Protein AF-A0A952CD03-F1 (afdb_monomer_lite)

pLDDT: mean 89.99, std 9.95, range [58.47, 98.38]

Secondary structure (DSSP, 8-state):
-PPPEEEEEEEESSHHHHHHHHHHHHHHHHH-TTEEEEEEEE-HHHHHSS-GGGT-

Foldseek 3Di:
DDAQAEEEEEWEPDCVTVVVVVVVQVVVCVVPVSYHYYYDYDHPCCVVVDDVVNVD

Structure (mmCIF, N/CA/C/O backbone):
data_AF-A0A952CD03-F1
#
_entry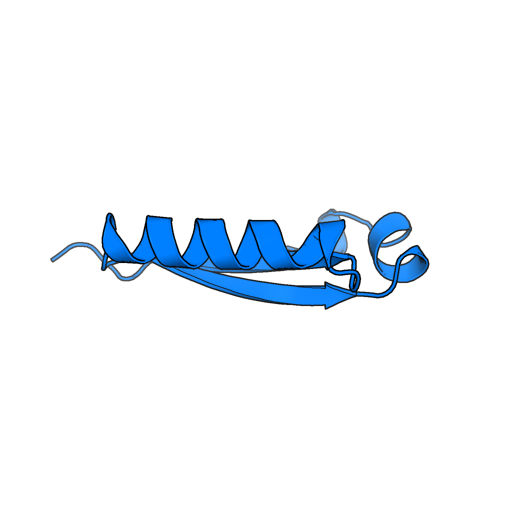.id   AF-A0A952CD03-F1
#
loop_
_atom_site.group_PDB
_atom_site.id
_atom_site.type_symbol
_atom_site.label_atom_id
_atom_site.label_alt_id
_atom_site.label_comp_id
_atom_site.label_asym_id
_atom_site.label_entity_id
_atom_site.label_seq_id
_atom_site.pdbx_PDB_ins_code
_atom_site.Cartn_x
_atom_site.Cartn_y
_atom_site.Cartn_z
_atom_site.occupancy
_atom_site.B_iso_or_equiv
_atom_site.auth_seq_id
_atom_site.auth_comp_id
_atom_site.auth_asym_id
_atom_site.auth_atom_id
_atom_site.pdbx_PDB_model_num
ATOM 1 N N . MET A 1 1 ? -18.637 -9.077 16.749 1.00 65.88 1 MET A N 1
ATOM 2 C CA . MET A 1 1 ? -17.767 -8.080 16.088 1.00 65.88 1 MET A CA 1
ATOM 3 C C . MET A 1 1 ? -17.528 -8.580 14.675 1.00 65.88 1 MET A C 1
ATOM 5 O O . MET A 1 1 ? -17.460 -9.796 14.545 1.00 65.88 1 MET A O 1
ATOM 9 N N . PRO A 1 2 ? -17.512 -7.726 13.639 1.00 76.19 2 PRO A N 1
ATOM 10 C CA . PRO A 1 2 ? -17.194 -8.189 12.291 1.00 76.19 2 PRO A CA 1
ATOM 11 C C . PRO A 1 2 ? -15.794 -8.812 12.275 1.00 76.19 2 PRO A C 1
ATOM 13 O O . PRO A 1 2 ? -14.905 -8.338 12.987 1.00 76.19 2 PRO A O 1
ATOM 16 N N . ASP A 1 3 ? -15.625 -9.879 11.498 1.00 90.06 3 ASP A N 1
ATOM 17 C CA . ASP A 1 3 ? -14.330 -10.529 11.319 1.00 90.06 3 ASP A CA 1
ATOM 18 C C . ASP A 1 3 ? -13.325 -9.565 10.671 1.00 90.06 3 ASP A C 1
ATOM 20 O O . ASP A 1 3 ? -13.694 -8.674 9.902 1.00 90.06 3 ASP A O 1
ATOM 24 N N . LEU A 1 4 ? -12.042 -9.744 10.990 1.00 94.38 4 LEU A N 1
ATOM 25 C CA . LEU A 1 4 ? -10.966 -8.940 10.418 1.00 94.38 4 LEU A CA 1
ATOM 26 C C . LEU A 1 4 ? -10.738 -9.330 8.950 1.00 94.38 4 LEU A C 1
ATOM 28 O O . LEU A 1 4 ? -10.333 -10.456 8.654 1.00 94.38 4 LEU A O 1
ATOM 32 N N . ILE A 1 5 ? -10.939 -8.382 8.039 1.00 96.62 5 ILE A N 1
ATOM 33 C CA . ILE A 1 5 ? -10.726 -8.543 6.599 1.00 96.62 5 ILE A CA 1
ATOM 34 C C . ILE A 1 5 ? -9.328 -8.030 6.253 1.00 96.62 5 ILE A C 1
ATOM 36 O O . ILE A 1 5 ? -9.007 -6.871 6.507 1.00 96.62 5 ILE A O 1
ATOM 40 N N . ARG A 1 6 ? -8.500 -8.880 5.637 1.00 96.00 6 ARG A N 1
ATOM 41 C CA . ARG A 1 6 ? -7.155 -8.509 5.175 1.00 96.00 6 ARG A CA 1
ATOM 42 C C . ARG A 1 6 ? -7.084 -8.504 3.660 1.00 96.00 6 ARG A C 1
ATOM 44 O O . ARG A 1 6 ? -7.314 -9.529 3.025 1.00 96.00 6 ARG A O 1
ATOM 51 N N . LEU A 1 7 ? -6.720 -7.359 3.100 1.00 96.38 7 LEU A N 1
ATOM 52 C CA . LEU A 1 7 ? -6.529 -7.159 1.672 1.00 96.38 7 LEU A CA 1
ATOM 53 C C . LEU A 1 7 ? -5.049 -6.913 1.379 1.00 96.38 7 LEU A C 1
ATOM 55 O O . LEU A 1 7 ? -4.355 -6.185 2.096 1.00 96.38 7 LEU A O 1
ATOM 59 N N . ARG A 1 8 ? -4.570 -7.517 0.294 1.00 94.94 8 ARG A N 1
ATOM 60 C CA . ARG A 1 8 ? -3.221 -7.316 -0.234 1.00 94.94 8 ARG A CA 1
ATOM 61 C C . ARG A 1 8 ? -3.325 -6.770 -1.645 1.00 94.94 8 ARG A C 1
ATOM 63 O O . ARG A 1 8 ? -4.060 -7.311 -2.464 1.00 94.94 8 ARG A O 1
ATOM 70 N N . GLY A 1 9 ? -2.593 -5.698 -1.908 1.00 92.31 9 GLY A N 1
ATOM 71 C CA . GLY A 1 9 ? -2.486 -5.085 -3.223 1.00 92.31 9 GLY A CA 1
ATOM 72 C C . GLY A 1 9 ? -1.039 -4.989 -3.687 1.00 92.31 9 GLY A C 1
ATOM 73 O O . GLY A 1 9 ? -0.100 -4.984 -2.887 1.00 92.31 9 GLY A O 1
ATOM 74 N N . ILE A 1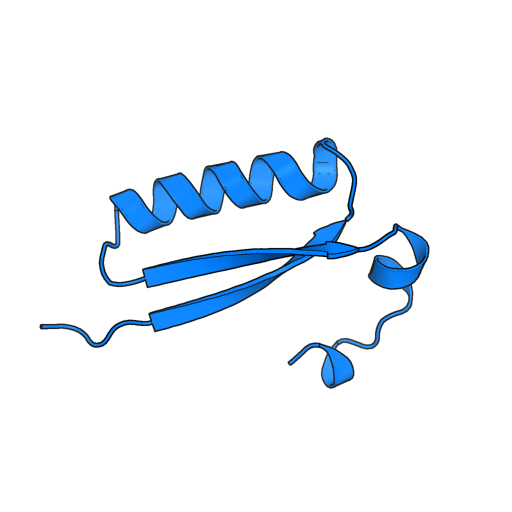 10 ? -0.861 -4.860 -4.998 1.00 92.81 10 ILE A N 1
ATOM 75 C CA . ILE A 1 10 ? 0.415 -4.506 -5.618 1.00 92.81 10 ILE A CA 1
ATOM 76 C C . ILE A 1 10 ? 0.310 -3.121 -6.251 1.00 92.81 10 ILE A C 1
ATOM 78 O O . ILE A 1 10 ? -0.730 -2.747 -6.788 1.00 92.81 10 ILE A O 1
ATOM 82 N N . ALA A 1 11 ? 1.392 -2.356 -6.214 1.00 93.69 11 ALA A N 1
ATOM 83 C CA . ALA A 1 11 ? 1.457 -1.047 -6.843 1.00 93.69 11 ALA A CA 1
ATOM 84 C C . ALA A 1 11 ? 2.805 -0.838 -7.530 1.00 93.69 11 ALA A C 1
ATOM 86 O O . ALA A 1 11 ? 3.845 -1.364 -7.118 1.00 93.69 11 ALA A O 1
ATOM 87 N N . TRP A 1 12 ? 2.794 -0.013 -8.573 1.00 92.38 12 TRP A N 1
ATOM 88 C CA . TRP A 1 12 ? 4.023 0.442 -9.203 1.00 92.38 12 TRP A CA 1
ATOM 89 C C . TRP A 1 12 ? 4.886 1.210 -8.189 1.00 92.38 12 TRP A C 1
ATOM 91 O O . TRP A 1 12 ? 4.417 2.132 -7.519 1.00 92.38 12 TRP A O 1
ATOM 101 N N . ASN A 1 13 ? 6.162 0.832 -8.093 1.00 93.69 13 ASN A N 1
ATOM 102 C CA . ASN A 1 13 ? 7.194 1.426 -7.247 1.00 93.69 13 ASN A CA 1
ATOM 103 C C . ASN A 1 13 ? 7.613 2.815 -7.754 1.00 93.69 13 ASN A C 1
ATOM 105 O O . ASN A 1 13 ? 8.744 3.045 -8.176 1.00 93.69 13 ASN A O 1
ATOM 109 N N . HIS A 1 14 ? 6.661 3.734 -7.745 1.00 94.94 14 HIS A N 1
ATOM 110 C CA . HIS A 1 14 ? 6.815 5.133 -8.091 1.00 94.94 14 HIS A CA 1
ATOM 111 C C . HIS A 1 14 ? 5.821 5.928 -7.241 1.00 94.94 14 HIS A C 1
ATOM 113 O O . HIS A 1 14 ? 4.718 5.451 -6.981 1.00 94.94 14 HIS A O 1
ATOM 119 N N . SER A 1 15 ? 6.163 7.147 -6.822 1.00 94.06 15 SER A N 1
ATOM 120 C CA . SER A 1 15 ? 5.301 7.976 -5.956 1.00 94.06 15 SER A CA 1
ATOM 121 C C . SER A 1 15 ? 3.880 8.127 -6.510 1.00 94.06 15 SER A C 1
ATOM 123 O O . SER A 1 15 ? 2.910 7.857 -5.813 1.00 94.06 15 SER A O 1
ATOM 125 N N . ARG A 1 16 ? 3.759 8.437 -7.807 1.00 92.81 16 ARG A N 1
ATOM 126 C CA . ARG A 1 16 ? 2.470 8.479 -8.525 1.00 92.81 16 ARG A CA 1
ATOM 127 C C . ARG A 1 16 ? 1.637 7.191 -8.420 1.00 92.81 16 ARG A C 1
ATOM 129 O O . ARG A 1 16 ? 0.420 7.284 -8.446 1.00 92.81 16 ARG A O 1
ATOM 136 N N . GLY A 1 17 ? 2.273 6.021 -8.334 1.00 91.38 17 GLY A N 1
ATOM 137 C CA . GLY A 1 17 ? 1.589 4.727 -8.254 1.00 91.38 17 GLY A CA 1
ATOM 138 C C . GLY A 1 17 ? 1.327 4.252 -6.823 1.00 91.38 17 GLY A C 1
ATOM 139 O O . GLY A 1 17 ? 0.291 3.657 -6.563 1.00 91.38 17 GLY A O 1
ATOM 140 N N . PHE A 1 18 ? 2.236 4.521 -5.883 1.00 95.56 18 PHE A N 1
ATOM 141 C CA . PHE A 1 18 ? 2.172 3.969 -4.525 1.00 95.56 18 PHE A CA 1
ATOM 142 C C . PHE A 1 18 ? 1.576 4.928 -3.491 1.00 95.56 18 PHE A C 1
ATOM 144 O O . PHE A 1 18 ? 0.784 4.519 -2.647 1.00 95.56 18 PHE A O 1
ATOM 151 N N . THR A 1 19 ? 1.945 6.210 -3.539 1.00 96.56 19 THR A N 1
ATOM 152 C CA . THR A 1 19 ? 1.501 7.209 -2.557 1.00 96.56 19 THR A CA 1
ATOM 153 C C . THR A 1 19 ? -0.025 7.323 -2.455 1.00 96.56 19 THR A C 1
ATOM 155 O O . THR A 1 19 ? -0.520 7.276 -1.327 1.00 96.56 19 THR A O 1
ATOM 158 N N . PRO A 1 20 ? -0.800 7.420 -3.559 1.00 97.25 20 PRO A N 1
ATOM 159 C CA . PRO A 1 20 ? -2.258 7.470 -3.445 1.00 97.25 20 PRO A CA 1
ATOM 160 C C . PRO A 1 20 ? -2.842 6.185 -2.842 1.00 97.25 20 PRO A C 1
ATOM 162 O O . PRO A 1 20 ? -3.787 6.260 -2.066 1.00 97.25 20 PRO A O 1
ATOM 165 N N . MET A 1 21 ? -2.250 5.020 -3.125 1.00 97.44 21 MET A N 1
ATOM 166 C CA . MET A 1 21 ? -2.732 3.731 -2.613 1.00 97.44 21 MET A CA 1
ATOM 167 C C . MET A 1 21 ? -2.598 3.626 -1.092 1.00 97.44 21 MET A C 1
ATOM 169 O O . MET A 1 21 ? -3.529 3.188 -0.416 1.00 97.44 21 MET A O 1
ATOM 173 N N . VAL A 1 22 ? -1.477 4.096 -0.537 1.00 96.88 22 VAL A N 1
ATOM 174 C CA . VAL A 1 22 ? -1.283 4.162 0.920 1.00 96.88 22 VAL A CA 1
ATOM 175 C C . VAL A 1 22 ? -2.231 5.168 1.565 1.00 96.88 22 VAL A C 1
ATOM 177 O O . VAL A 1 22 ? -2.850 4.845 2.575 1.00 96.88 22 VAL A O 1
ATOM 180 N N . ALA A 1 23 ? -2.386 6.359 0.979 1.00 97.75 23 ALA A N 1
ATOM 181 C CA . ALA A 1 23 ? -3.277 7.385 1.519 1.00 97.75 23 ALA A CA 1
ATOM 182 C C . ALA A 1 23 ? -4.737 6.902 1.573 1.00 97.75 23 ALA A C 1
ATOM 184 O O . ALA A 1 23 ? -5.418 7.072 2.585 1.00 97.75 23 ALA A O 1
ATOM 185 N N . THR A 1 24 ? -5.207 6.242 0.510 1.00 97.56 24 THR A N 1
ATOM 186 C CA . THR A 1 24 ? -6.543 5.641 0.479 1.00 97.56 24 THR A CA 1
ATOM 187 C C . THR A 1 24 ? -6.672 4.501 1.486 1.00 97.56 24 THR A C 1
ATOM 189 O O . THR A 1 24 ? -7.669 4.459 2.201 1.00 97.56 24 THR A O 1
ATOM 192 N N . ALA A 1 25 ? -5.679 3.610 1.592 1.00 97.81 25 ALA 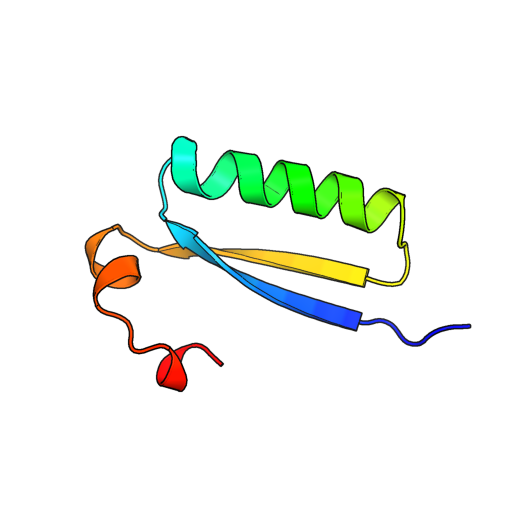A N 1
ATOM 193 C CA . ALA A 1 25 ? -5.699 2.510 2.560 1.00 97.81 25 ALA A CA 1
ATOM 194 C C . ALA A 1 25 ? -5.791 3.006 4.007 1.00 97.81 25 ALA A C 1
ATOM 196 O O . ALA A 1 25 ? -6.615 2.507 4.771 1.00 97.81 25 ALA A O 1
ATOM 197 N N . GLN A 1 26 ? -5.003 4.025 4.359 1.00 97.88 26 GLN A N 1
ATOM 198 C CA . GLN A 1 26 ? -5.063 4.649 5.675 1.00 97.88 26 GLN A CA 1
ATOM 199 C C . GLN A 1 26 ? -6.461 5.214 5.944 1.00 97.88 26 GLN A C 1
ATOM 201 O O . GLN A 1 26 ? -7.089 4.863 6.943 1.00 97.88 26 GLN A O 1
ATOM 206 N N . ARG A 1 27 ? -6.979 6.051 5.033 1.00 98.38 27 ARG A N 1
ATOM 207 C CA . ARG A 1 27 ? -8.283 6.692 5.232 1.00 98.38 27 ARG A CA 1
ATOM 208 C C . ARG A 1 27 ? -9.422 5.677 5.302 1.00 98.38 27 ARG A C 1
ATOM 210 O O . ARG A 1 27 ? -10.369 5.867 6.060 1.00 98.38 27 ARG A O 1
ATOM 217 N N . TYR A 1 28 ? -9.334 4.603 4.524 1.00 98.06 28 TYR A N 1
ATOM 218 C CA . TYR A 1 28 ? -10.317 3.530 4.549 1.00 98.06 28 TYR A CA 1
ATOM 219 C C . TYR A 1 28 ? -10.275 2.755 5.870 1.00 98.06 28 TYR A C 1
ATOM 221 O O . TYR A 1 28 ? -11.327 2.528 6.458 1.00 98.06 28 TYR A O 1
ATOM 229 N N . GLY A 1 29 ? -9.086 2.419 6.381 1.00 97.19 29 GLY A N 1
ATOM 230 C CA . GLY A 1 29 ? -8.932 1.743 7.674 1.00 97.19 29 GLY A CA 1
ATOM 231 C C . GLY A 1 29 ? -9.442 2.572 8.858 1.00 97.19 29 GLY A C 1
ATOM 232 O O . GLY A 1 29 ? -10.053 2.028 9.773 1.00 97.19 29 GLY A O 1
ATOM 233 N N . GLU A 1 30 ? -9.283 3.900 8.816 1.00 97.69 30 GLU A N 1
ATOM 234 C CA . GLU A 1 30 ? -9.870 4.814 9.812 1.00 97.69 30 GLU A CA 1
ATOM 235 C C . GLU A 1 30 ? -11.409 4.748 9.835 1.00 97.69 30 GLU A C 1
ATOM 237 O O . GLU A 1 30 ? -12.018 4.817 10.902 1.00 97.69 30 GLU A O 1
ATOM 242 N N . LEU A 1 31 ? -12.044 4.615 8.664 1.00 97.81 31 LEU A N 1
ATOM 243 C CA . LEU A 1 31 ? -13.503 4.521 8.521 1.00 97.81 31 LEU A CA 1
ATOM 244 C C . LEU A 1 31 ? -14.030 3.095 8.739 1.00 97.81 31 LEU A C 1
ATOM 246 O O . LEU A 1 31 ? -15.186 2.910 9.124 1.00 97.81 31 LEU A O 1
ATOM 250 N N . HIS A 1 32 ? -13.185 2.090 8.515 1.00 97.19 32 HIS A N 1
ATOM 251 C CA . HIS A 1 32 ? -13.512 0.672 8.604 1.00 97.19 32 HIS A CA 1
ATOM 252 C C . HIS A 1 32 ? -12.442 -0.075 9.419 1.00 97.19 32 HIS A C 1
ATOM 254 O O . HIS A 1 32 ? -11.625 -0.792 8.844 1.00 97.19 32 HIS A O 1
ATOM 260 N N . PRO A 1 33 ? -12.470 0.007 10.767 1.00 96.50 33 PRO A N 1
ATOM 261 C CA . PRO A 1 33 ? -11.411 -0.550 11.622 1.00 96.50 33 PRO A CA 1
ATOM 262 C C . PRO A 1 33 ? -11.233 -2.076 11.554 1.00 96.50 33 PRO A C 1
ATOM 264 O O . PRO A 1 33 ? -10.265 -2.610 12.082 1.00 96.50 33 PRO A O 1
ATOM 267 N N . HIS A 1 34 ? -12.179 -2.787 10.935 1.00 97.31 34 HIS A N 1
ATOM 268 C CA . HIS A 1 34 ? -12.119 -4.232 10.705 1.00 97.31 34 HIS A CA 1
ATOM 269 C C . HIS A 1 34 ? -11.486 -4.593 9.352 1.00 97.31 34 HIS A C 1
ATOM 271 O O . HIS A 1 34 ? -11.473 -5.767 8.990 1.00 97.31 34 HIS A O 1
ATOM 277 N N . V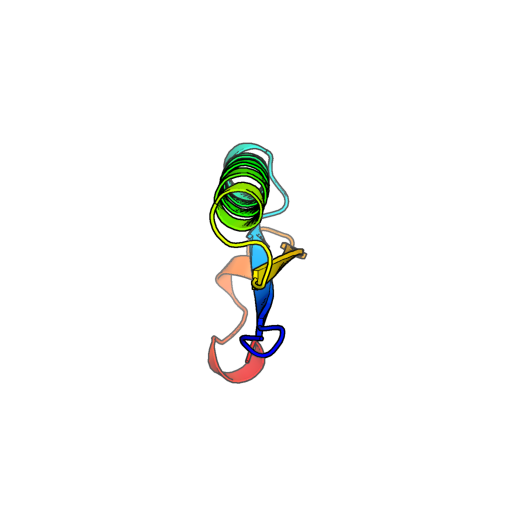AL A 1 35 ? -10.981 -3.611 8.595 1.00 97.44 35 VAL A N 1
ATOM 278 C CA . VAL A 1 35 ? -10.322 -3.826 7.305 1.00 97.44 35 VAL A CA 1
ATOM 279 C C . VAL A 1 35 ? -8.875 -3.350 7.365 1.00 97.44 35 VAL A C 1
ATOM 281 O O . VAL A 1 35 ? -8.591 -2.189 7.648 1.00 97.44 35 VAL A O 1
ATOM 284 N N . GLU A 1 36 ? -7.957 -4.252 7.041 1.00 97.19 36 GLU A N 1
ATOM 285 C CA . GLU A 1 36 ? -6.526 -3.994 6.925 1.00 97.19 36 GLU A CA 1
ATOM 286 C C . GLU A 1 36 ? -6.109 -4.128 5.454 1.00 97.19 36 GLU A C 1
ATOM 288 O O . GLU A 1 36 ? -6.322 -5.172 4.836 1.00 97.19 36 GLU A O 1
ATOM 293 N N . ILE A 1 37 ? -5.511 -3.079 4.881 1.00 97.81 37 ILE A N 1
ATOM 294 C CA . ILE A 1 37 ? -5.047 -3.063 3.486 1.00 97.81 37 ILE A CA 1
ATOM 295 C C . ILE A 1 37 ? -3.534 -2.870 3.472 1.00 97.81 37 ILE A C 1
ATOM 297 O O . ILE A 1 37 ? -3.021 -1.871 3.976 1.00 97.81 37 ILE A O 1
ATOM 301 N N . THR A 1 38 ? -2.817 -3.803 2.852 1.00 95.94 38 THR A N 1
ATOM 302 C CA . THR A 1 38 ? -1.354 -3.760 2.719 1.00 95.94 38 THR A CA 1
ATOM 303 C C . THR A 1 38 ? -0.941 -3.712 1.251 1.00 95.94 38 THR A C 1
ATOM 305 O O . THR A 1 38 ? -1.590 -4.310 0.393 1.00 95.94 38 THR A O 1
ATOM 308 N N . TRP A 1 39 ? 0.140 -2.985 0.953 1.00 95.31 39 TRP A N 1
ATOM 309 C CA . TRP A 1 39 ? 0.606 -2.754 -0.415 1.00 95.31 39 TRP A CA 1
ATOM 310 C C . TRP A 1 39 ? 2.056 -3.179 -0.607 1.00 95.31 39 TRP A C 1
ATOM 312 O O . TRP A 1 39 ? 2.952 -2.725 0.106 1.00 95.31 39 TRP A O 1
ATOM 322 N N . GLU A 1 40 ? 2.298 -3.973 -1.644 1.00 93.25 40 GLU A N 1
ATOM 323 C CA . GLU A 1 40 ? 3.633 -4.324 -2.118 1.00 93.25 40 GLU A CA 1
ATOM 324 C C . GLU A 1 40 ? 4.028 -3.487 -3.335 1.00 93.25 40 GLU A C 1
ATOM 326 O O . GLU A 1 40 ? 3.231 -3.239 -4.239 1.00 93.25 40 GLU A O 1
ATOM 331 N N . LYS A 1 41 ? 5.293 -3.069 -3.388 1.00 92.19 41 LYS A N 1
ATOM 332 C CA . LYS A 1 41 ? 5.838 -2.292 -4.507 1.00 92.19 41 LYS A CA 1
ATOM 333 C C . LYS A 1 41 ? 6.500 -3.210 -5.530 1.00 92.19 41 LYS A C 1
ATOM 335 O O . LYS A 1 41 ? 7.303 -4.065 -5.162 1.00 92.19 41 LYS A O 1
ATOM 340 N N . ARG A 1 42 ? 6.240 -2.983 -6.819 1.00 90.75 42 ARG A N 1
ATOM 341 C CA . ARG A 1 42 ? 6.868 -3.701 -7.946 1.00 90.75 42 ARG A CA 1
ATOM 342 C C . ARG A 1 42 ? 7.449 -2.716 -8.966 1.00 90.75 42 ARG A C 1
ATOM 344 O O . ARG A 1 42 ? 6.968 -1.592 -9.080 1.00 90.75 42 ARG A O 1
ATOM 351 N N . SER A 1 43 ? 8.502 -3.091 -9.697 1.00 89.50 43 SER A N 1
ATOM 352 C CA . SER A 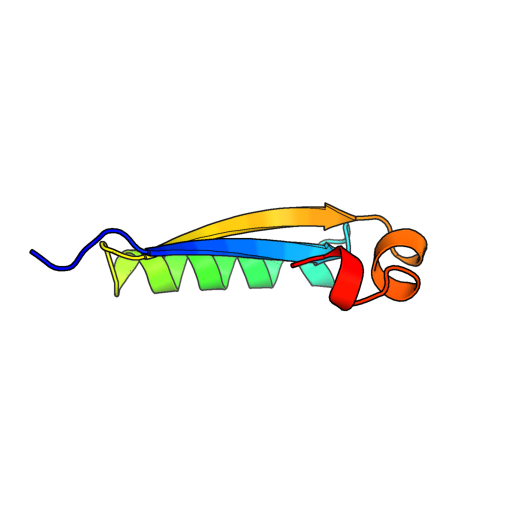1 43 ? 9.017 -2.256 -10.802 1.00 89.50 43 SER A CA 1
ATOM 353 C C . SER A 1 43 ? 7.953 -2.081 -11.895 1.00 89.50 43 SER A C 1
ATOM 355 O O . SER A 1 43 ? 6.989 -2.835 -11.922 1.00 89.50 43 SER A O 1
ATOM 357 N N . LEU A 1 44 ? 8.110 -1.106 -12.802 1.00 86.00 44 LEU A N 1
ATOM 358 C CA . LEU A 1 44 ? 7.127 -0.890 -13.877 1.00 86.00 44 LEU A CA 1
ATOM 359 C C . LEU A 1 44 ? 6.950 -2.146 -14.740 1.00 86.00 44 LEU A C 1
ATOM 361 O O . LEU A 1 44 ? 5.824 -2.559 -14.975 1.00 86.00 44 LEU A O 1
ATOM 365 N N . GLN A 1 45 ? 8.058 -2.778 -15.136 1.00 84.25 45 GLN A N 1
ATOM 366 C CA . GLN A 1 45 ? 8.027 -4.009 -15.925 1.00 84.25 45 GLN A CA 1
ATOM 367 C C . GLN A 1 45 ? 7.358 -5.151 -15.154 1.00 84.25 45 GLN A C 1
ATOM 369 O O . GLN A 1 45 ? 6.438 -5.779 -15.655 1.00 84.25 45 GLN A O 1
ATOM 374 N N . ALA A 1 46 ? 7.755 -5.376 -13.896 1.00 82.06 46 ALA A N 1
ATOM 375 C CA . ALA A 1 46 ? 7.167 -6.433 -13.075 1.00 82.06 46 ALA A CA 1
ATOM 376 C C . ALA A 1 46 ? 5.690 -6.173 -12.733 1.00 82.06 46 ALA A C 1
ATOM 378 O O . ALA A 1 46 ? 4.959 -7.111 -12.446 1.00 82.06 46 ALA A O 1
ATOM 379 N N . PHE A 1 47 ? 5.262 -4.910 -12.729 1.00 79.88 47 PHE A N 1
ATOM 380 C CA . PHE A 1 47 ? 3.869 -4.519 -12.553 1.00 79.88 47 PHE A CA 1
ATOM 381 C C . PHE A 1 47 ? 3.055 -4.698 -13.843 1.00 79.88 47 P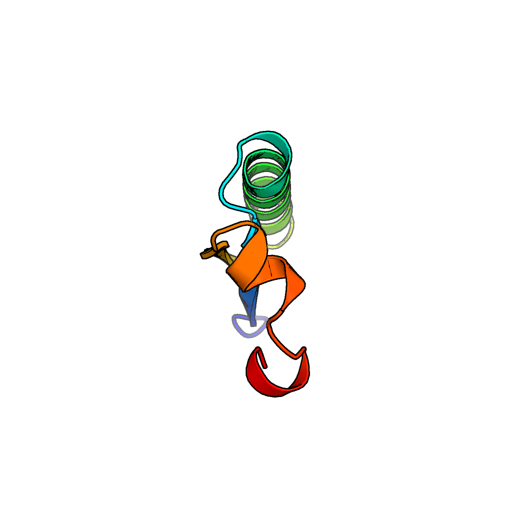HE A C 1
ATOM 383 O O . PHE A 1 47 ? 1.906 -5.112 -13.767 1.00 79.88 47 PHE A O 1
ATOM 390 N N . ALA A 1 48 ? 3.638 -4.411 -15.010 1.00 81.94 48 ALA A N 1
ATOM 391 C CA . ALA A 1 48 ? 2.971 -4.528 -16.307 1.00 81.94 48 ALA A CA 1
ATOM 392 C C . ALA A 1 48 ? 2.878 -5.977 -16.814 1.00 81.94 48 ALA A C 1
ATOM 394 O O . ALA A 1 48 ? 1.874 -6.349 -17.412 1.00 81.94 48 ALA A O 1
ATOM 395 N N . ASP A 1 49 ? 3.906 -6.789 -16.560 1.00 79.75 49 ASP A N 1
ATOM 396 C CA . ASP A 1 49 ? 4.034 -8.129 -17.146 1.00 79.75 49 ASP A CA 1
ATOM 397 C C . ASP A 1 49 ? 3.467 -9.249 -16.271 1.00 79.75 49 ASP A C 1
ATOM 399 O O . ASP A 1 49 ? 3.386 -10.396 -16.714 1.00 79.75 49 ASP A O 1
ATOM 403 N N . ALA A 1 50 ? 3.137 -8.968 -15.008 1.00 74.69 50 ALA A N 1
ATOM 404 C CA . ALA A 1 50 ? 2.636 -9.994 -14.107 1.00 74.69 50 ALA A CA 1
ATOM 405 C C . ALA A 1 50 ? 1.184 -10.365 -14.472 1.00 74.69 50 ALA A C 1
ATOM 407 O O . ALA A 1 50 ? 0.306 -9.505 -14.391 1.00 74.69 50 ALA A O 1
ATOM 408 N N . PRO A 1 51 ? 0.896 -11.635 -14.831 1.00 77.31 51 PRO A N 1
ATOM 409 C CA . PRO A 1 51 ? -0.474 -12.087 -15.062 1.00 77.31 51 PRO A CA 1
ATOM 410 C C . PRO A 1 51 ? -1.284 -11.969 -13.772 1.00 77.31 51 PRO A C 1
ATOM 412 O O . PRO A 1 51 ? -0.803 -12.379 -12.712 1.00 77.31 51 PRO A O 1
ATOM 415 N N . ILE A 1 52 ? -2.512 -11.454 -13.857 1.00 72.12 52 ILE A N 1
ATOM 416 C CA . ILE A 1 52 ? -3.395 -11.255 -12.695 1.00 72.12 52 ILE A CA 1
ATOM 417 C C . ILE A 1 52 ? -3.630 -12.576 -11.950 1.00 72.12 52 ILE A C 1
ATOM 419 O O . ILE A 1 52 ? -3.652 -12.601 -10.723 1.00 72.12 52 ILE A O 1
ATOM 423 N N . GLU A 1 53 ? -3.702 -13.690 -12.673 1.00 75.31 53 GLU A N 1
ATOM 424 C CA . GLU A 1 53 ? -3.901 -15.035 -12.128 1.00 75.31 53 GLU A CA 1
ATOM 425 C C . GLU A 1 53 ? -2.740 -15.504 -11.240 1.00 75.31 53 GLU A C 1
ATOM 427 O O . GLU A 1 53 ? -2.906 -16.426 -10.449 1.00 75.31 53 GLU A O 1
ATOM 432 N N . LYS A 1 54 ? -1.557 -14.888 -11.363 1.00 69.19 54 LYS A N 1
ATOM 433 C CA . LYS A 1 54 ? -0.378 -15.183 -10.531 1.00 69.19 54 LYS A CA 1
ATOM 434 C C . LYS A 1 54 ? -0.223 -14.227 -9.346 1.00 69.19 54 LYS A C 1
ATOM 436 O O . LYS A 1 54 ? 0.759 -14.330 -8.612 1.00 69.19 54 LYS A O 1
ATOM 441 N N . LEU A 1 55 ? -1.140 -13.272 -9.202 1.00 65.50 55 LEU A N 1
ATOM 442 C CA . LEU A 1 55 ? -1.102 -12.213 -8.195 1.00 65.50 55 LEU A CA 1
ATOM 443 C C . LEU A 1 55 ? -2.168 -12.380 -7.098 1.00 65.50 55 LEU A C 1
ATOM 445 O O . LEU A 1 55 ? -2.136 -11.615 -6.133 1.00 65.50 55 LEU A O 1
ATOM 449 N N . ALA A 1 56 ? -3.078 -13.351 -7.251 1.00 58.47 56 ALA A N 1
ATOM 450 C CA . ALA A 1 56 ? -4.151 -13.696 -6.314 1.00 58.47 56 ALA A CA 1
ATOM 451 C C . ALA A 1 56 ? -3.803 -14.928 -5.465 1.00 58.47 56 ALA A C 1
ATOM 453 O O . ALA A 1 56 ? -3.239 -15.894 -6.028 1.00 58.47 56 ALA A O 1
#

Radius of gyration: 12.86 Å; chains: 1; bounding box: 27×24×33 Å

Sequence (56 aa):
MPDLIRLRGIAWNHSRGFTPMVATAQRYGELHPHVEITWEKRSLQAFADAPIEKLA